Protein AF-A0A7C2R2G6-F1 (afdb_monomer_lite)

Secondary structure (DSSP, 8-state):
-HHHHHHHHHHHHHHHT-HHHHHHHHHHHHHHHHHHHHHHHHH-GGG-TT-HHHHHHHTTSSS-SHHHHHHHHHHHHHHHHHHHHHHHHHHHHHHHHHTTTTTHHHHSSS-HHHHHHHHHHHHHHHHHH-

pLDDT: mean 81.27, std 10.86, range [53.97, 91.94]

Sequence (130 aa):
MTGLIMAVWAESLKTVRAKIFWISIGMFVFIAVMLGVLVIVAAHPEIFNKDSLLSAKASIFGSNDWAGFFRVLIQTVAMLGLFGFGFVASWVFGREYADRTAKDLLALPVARLTVVVAKLMIVLLWCVLL

Radius of gyration: 20.63 Å; chains: 1; bounding box: 49×26×55 Å

Structure (mmCIF, N/CA/C/O backbone):
data_AF-A0A7C2R2G6-F1
#
_entry.id   AF-A0A7C2R2G6-F1
#
loop_
_atom_site.group_PDB
_atom_site.id
_atom_site.type_symbol
_atom_site.label_atom_id
_atom_site.label_alt_id
_atom_site.label_comp_id
_atom_site.label_asym_id
_atom_site.label_entity_id
_atom_site.label_seq_id
_atom_site.pdbx_PDB_ins_code
_atom_site.Cartn_x
_atom_site.Cartn_y
_atom_site.Cartn_z
_atom_site.occupancy
_atom_site.B_iso_or_equiv
_atom_site.auth_seq_id
_atom_site.auth_comp_id
_atom_site.auth_asym_id
_atom_site.auth_atom_id
_atom_site.pdbx_PDB_model_num
ATOM 1 N N . MET A 1 1 ? -20.202 -12.348 13.136 1.00 57.81 1 MET A N 1
ATOM 2 C CA . MET A 1 1 ? -19.631 -12.067 11.796 1.00 57.81 1 MET A CA 1
ATOM 3 C C . MET A 1 1 ? -19.824 -10.613 11.349 1.00 57.81 1 MET A C 1
ATOM 5 O O . MET A 1 1 ? -18.950 -10.093 10.671 1.00 57.81 1 MET A O 1
ATOM 9 N N . THR A 1 2 ? -20.872 -9.911 11.792 1.00 72.94 2 THR A N 1
ATOM 10 C CA . THR A 1 2 ? -21.100 -8.477 11.508 1.00 72.94 2 THR A CA 1
ATOM 11 C C . THR A 1 2 ? -19.995 -7.545 12.027 1.00 72.94 2 THR A C 1
ATOM 13 O O . THR A 1 2 ? -19.576 -6.649 11.305 1.00 72.94 2 THR A O 1
ATOM 16 N N . GLY A 1 3 ? -19.453 -7.782 13.228 1.00 78.12 3 GLY A N 1
ATOM 17 C CA . GLY A 1 3 ? -18.421 -6.910 13.817 1.00 78.12 3 GLY A CA 1
ATOM 18 C C . GLY A 1 3 ? -17.103 -6.830 13.029 1.00 78.12 3 GLY A C 1
ATOM 19 O O . GLY A 1 3 ? -16.502 -5.763 12.964 1.00 78.12 3 GLY A O 1
ATOM 20 N N . LEU A 1 4 ? -16.676 -7.924 12.383 1.00 79.31 4 LEU A N 1
ATOM 21 C CA . LEU A 1 4 ? -15.457 -7.942 11.561 1.00 79.31 4 LEU A CA 1
ATOM 22 C C . LEU A 1 4 ? -15.648 -7.150 10.265 1.00 79.31 4 LEU A C 1
ATOM 24 O O . LEU A 1 4 ? -14.796 -6.343 9.916 1.00 79.31 4 LEU A O 1
ATOM 28 N N . ILE A 1 5 ? -16.787 -7.330 9.594 1.00 82.25 5 ILE A N 1
ATOM 29 C CA . ILE A 1 5 ? -17.118 -6.597 8.365 1.00 82.25 5 ILE A CA 1
ATOM 30 C C . ILE A 1 5 ? -17.181 -5.092 8.642 1.00 82.25 5 ILE A C 1
ATOM 32 O O . ILE A 1 5 ? -16.606 -4.312 7.891 1.00 82.25 5 ILE A O 1
ATOM 36 N N . MET A 1 6 ? -17.809 -4.686 9.751 1.00 82.56 6 MET A N 1
ATOM 37 C CA . MET A 1 6 ? -17.885 -3.273 10.137 1.00 82.56 6 MET A CA 1
ATOM 38 C C . MET A 1 6 ? -16.508 -2.689 10.474 1.00 82.56 6 MET A C 1
ATOM 40 O O . MET A 1 6 ? -16.206 -1.570 10.067 1.00 82.56 6 MET A O 1
ATOM 44 N N . ALA A 1 7 ? -15.657 -3.450 11.172 1.00 83.19 7 ALA A N 1
ATOM 45 C CA . ALA A 1 7 ? -14.295 -3.025 11.487 1.00 83.19 7 ALA A CA 1
ATOM 46 C C . ALA A 1 7 ? -13.440 -2.863 10.220 1.00 83.19 7 ALA A C 1
ATOM 48 O O . ALA A 1 7 ? -12.770 -1.845 10.064 1.00 83.19 7 ALA A O 1
ATOM 49 N N . VAL A 1 8 ? -13.506 -3.824 9.292 1.00 84.75 8 VAL A N 1
ATOM 50 C CA . VAL A 1 8 ? -12.807 -3.744 8.001 1.00 84.75 8 VAL A CA 1
ATOM 51 C C . VAL A 1 8 ? -13.320 -2.563 7.192 1.00 84.75 8 VAL A C 1
ATOM 53 O O . VAL A 1 8 ? -12.521 -1.765 6.727 1.00 84.75 8 VAL A O 1
ATOM 56 N N . TRP A 1 9 ? -14.637 -2.396 7.079 1.00 86.25 9 TRP A N 1
ATOM 57 C CA . TRP A 1 9 ? -15.230 -1.289 6.334 1.00 86.25 9 TRP A CA 1
ATOM 58 C C . TRP A 1 9 ? -14.781 0.077 6.862 1.00 86.25 9 TRP A C 1
ATOM 60 O O . TRP A 1 9 ? -14.344 0.933 6.091 1.00 86.25 9 TRP A O 1
ATOM 70 N N . ALA A 1 10 ? -14.844 0.272 8.183 1.00 85.06 10 ALA A N 1
ATOM 71 C CA . ALA A 1 10 ? -14.430 1.516 8.819 1.00 85.06 10 ALA A CA 1
ATOM 72 C C . ALA A 1 10 ? -12.942 1.806 8.585 1.00 85.06 10 ALA A C 1
ATOM 74 O O . ALA A 1 10 ? -12.579 2.918 8.197 1.00 85.06 10 ALA A O 1
ATOM 75 N N . GLU A 1 11 ? -12.080 0.809 8.779 1.00 85.38 11 GLU A N 1
ATOM 76 C CA . GLU A 1 11 ? -10.640 0.957 8.577 1.00 85.38 11 GLU A CA 1
ATOM 77 C C . GLU A 1 11 ? -10.282 1.143 7.086 1.00 85.38 11 GLU A C 1
ATOM 79 O O . GLU A 1 11 ? -9.431 1.970 6.759 1.00 85.38 11 GLU A O 1
ATOM 84 N N . SER A 1 12 ? -10.978 0.486 6.152 1.00 84.44 12 SER A N 1
ATOM 85 C CA . SER A 1 12 ? -10.796 0.695 4.709 1.00 84.44 12 SER A CA 1
ATOM 86 C C . SER A 1 12 ? -11.140 2.129 4.304 1.00 84.44 12 SER A C 1
ATOM 88 O O . SER A 1 12 ? -10.369 2.771 3.591 1.00 84.44 12 SER A O 1
ATOM 90 N N . LEU A 1 13 ? -12.251 2.679 4.806 1.00 86.19 13 LEU A N 1
ATOM 91 C CA . LEU A 1 13 ? -12.641 4.065 4.527 1.00 86.19 13 LEU A CA 1
ATOM 92 C C . LEU A 1 13 ? -11.650 5.087 5.098 1.00 86.19 13 LEU A C 1
ATOM 94 O O . LEU A 1 13 ? -11.441 6.142 4.491 1.00 86.19 13 LEU A O 1
ATOM 98 N N . LYS A 1 14 ? -11.050 4.800 6.262 1.00 84.38 14 LYS A N 1
ATOM 99 C CA . LYS A 1 14 ? -9.986 5.634 6.844 1.00 84.38 14 LYS A CA 1
ATOM 100 C C . LYS A 1 14 ? -8.742 5.626 5.960 1.00 84.38 14 LYS A C 1
ATOM 102 O O . LYS A 1 14 ? -8.164 6.686 5.725 1.00 84.38 14 LYS A O 1
ATOM 107 N N . THR A 1 15 ? -8.351 4.454 5.465 1.00 85.06 15 THR A N 1
ATOM 108 C CA . THR A 1 15 ? -7.164 4.282 4.621 1.00 85.06 15 THR A CA 1
ATOM 109 C C . THR A 1 15 ? -7.329 4.965 3.268 1.00 85.06 15 THR A C 1
ATOM 111 O O . THR A 1 15 ? -6.492 5.784 2.903 1.00 85.06 15 THR A O 1
ATOM 114 N N . VAL A 1 16 ? -8.445 4.739 2.569 1.00 84.81 16 VAL A N 1
ATOM 115 C CA . VAL A 1 16 ? -8.702 5.329 1.240 1.00 84.81 16 VAL A CA 1
ATOM 116 C C . VAL A 1 16 ? -8.810 6.858 1.297 1.00 84.81 16 VAL A C 1
ATOM 118 O O . VAL A 1 16 ? -8.433 7.545 0.350 1.00 84.81 16 VAL A O 1
ATOM 121 N N . ARG A 1 17 ? -9.284 7.428 2.412 1.00 88.00 17 ARG A N 1
ATOM 122 C CA . ARG A 1 17 ? -9.316 8.891 2.602 1.00 88.00 17 ARG A CA 1
ATOM 123 C C . ARG A 1 17 ? -8.003 9.483 3.117 1.00 88.00 17 ARG A C 1
ATOM 125 O O . ARG A 1 17 ? -7.876 10.706 3.172 1.00 88.00 17 ARG A O 1
ATOM 132 N N . ALA A 1 18 ? -7.024 8.669 3.503 1.00 87.38 18 ALA A N 1
ATOM 133 C CA . ALA A 1 18 ? -5.750 9.172 3.996 1.00 87.38 18 ALA A CA 1
ATOM 134 C C . ALA A 1 18 ? -4.875 9.675 2.838 1.00 87.38 18 ALA A C 1
ATOM 136 O O . ALA A 1 18 ? -4.632 8.963 1.868 1.00 87.38 18 ALA A O 1
ATOM 137 N N . LYS A 1 19 ? -4.313 10.884 2.972 1.00 87.12 19 LYS A N 1
ATOM 138 C CA . LYS A 1 19 ? -3.378 11.442 1.976 1.00 87.12 19 LYS A CA 1
ATOM 139 C C . LYS A 1 19 ? -2.158 10.543 1.755 1.00 87.12 19 LYS A C 1
ATOM 141 O O . LYS A 1 19 ? -1.700 10.409 0.630 1.00 87.12 19 LYS A O 1
ATOM 146 N N . ILE A 1 20 ? -1.666 9.896 2.813 1.00 87.25 20 ILE A N 1
ATOM 147 C CA . ILE A 1 20 ? -0.493 9.009 2.752 1.00 87.25 20 ILE A CA 1
ATOM 148 C C . ILE A 1 20 ? -0.737 7.781 1.867 1.00 87.25 20 ILE A C 1
ATOM 150 O O . ILE A 1 20 ? 0.187 7.360 1.178 1.00 87.25 20 ILE A O 1
ATOM 154 N N . PHE A 1 21 ? -1.973 7.271 1.799 1.00 87.25 21 PHE A N 1
ATOM 155 C CA . PHE A 1 21 ? -2.340 6.209 0.858 1.00 87.25 21 PHE A CA 1
ATOM 156 C C . PHE A 1 21 ? -2.098 6.643 -0.589 1.00 87.25 21 PHE A C 1
ATOM 158 O O . PHE A 1 21 ? -1.315 6.022 -1.306 1.00 87.25 21 PHE A O 1
ATOM 165 N N . TRP A 1 22 ? -2.655 7.788 -0.978 1.00 88.94 22 TRP A N 1
ATOM 166 C CA . TRP A 1 22 ? -2.484 8.337 -2.323 1.00 88.94 22 TRP A CA 1
ATOM 167 C C . TRP A 1 22 ? -1.047 8.754 -2.638 1.00 88.94 22 TRP A C 1
ATOM 169 O O . TRP A 1 22 ? -0.588 8.538 -3.755 1.00 88.94 22 TRP A O 1
ATOM 179 N N . ILE A 1 23 ? -0.315 9.298 -1.661 1.00 90.62 23 ILE A N 1
ATOM 180 C CA . ILE A 1 23 ? 1.106 9.638 -1.827 1.00 90.62 23 ILE A CA 1
ATOM 181 C C . ILE A 1 23 ? 1.932 8.373 -2.090 1.00 90.62 23 ILE A C 1
ATOM 183 O O . ILE A 1 23 ? 2.776 8.389 -2.982 1.00 90.62 23 ILE A O 1
ATOM 187 N N . SER A 1 24 ? 1.675 7.276 -1.365 1.00 89.75 24 SER A N 1
ATOM 188 C CA . SER A 1 24 ? 2.392 6.012 -1.578 1.00 89.75 24 SER A CA 1
ATOM 189 C 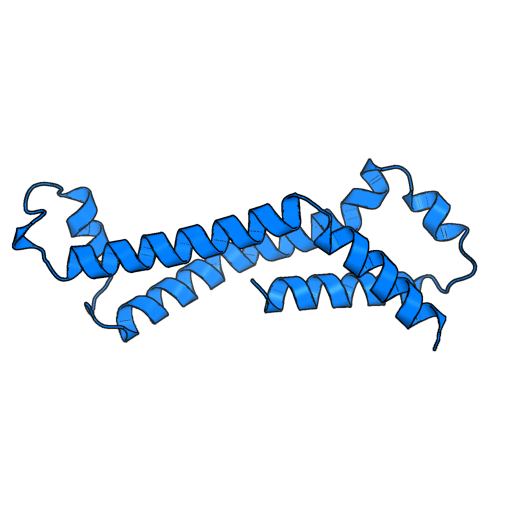C . SER A 1 24 ? 2.159 5.452 -2.984 1.00 89.75 24 SER A C 1
ATOM 191 O O . SER A 1 24 ? 3.121 5.150 -3.681 1.00 89.75 24 SER A O 1
ATOM 193 N N . ILE A 1 25 ? 0.908 5.428 -3.455 1.00 89.69 25 ILE A N 1
ATOM 194 C CA . ILE A 1 25 ? 0.582 4.992 -4.820 1.00 89.69 25 ILE A CA 1
ATOM 195 C C . ILE A 1 25 ? 1.257 5.907 -5.846 1.00 89.69 25 ILE A C 1
ATOM 197 O O . ILE A 1 25 ? 1.904 5.428 -6.773 1.00 89.69 25 ILE A O 1
ATOM 201 N N . GLY A 1 26 ? 1.159 7.227 -5.658 1.00 91.50 26 GLY A N 1
ATOM 202 C CA . GLY A 1 26 ? 1.789 8.203 -6.545 1.00 91.50 26 GLY A CA 1
ATOM 203 C C . GLY A 1 26 ? 3.307 8.024 -6.637 1.00 91.50 26 GLY A C 1
ATOM 204 O O . GLY A 1 26 ? 3.862 8.098 -7.730 1.00 91.50 26 GLY A O 1
ATOM 205 N N . MET A 1 27 ? 3.971 7.724 -5.518 1.00 90.88 27 MET A N 1
ATOM 206 C CA . MET A 1 27 ? 5.407 7.443 -5.478 1.00 90.88 27 MET A CA 1
ATOM 207 C C . MET A 1 27 ? 5.770 6.197 -6.297 1.00 90.88 27 MET A C 1
ATOM 209 O O . MET A 1 27 ? 6.687 6.260 -7.112 1.00 90.88 27 MET A O 1
ATOM 213 N N . PHE A 1 28 ? 5.053 5.082 -6.125 1.00 89.25 28 PHE A N 1
ATOM 214 C CA . PHE A 1 28 ? 5.327 3.846 -6.872 1.00 89.25 28 PHE A CA 1
ATOM 215 C C . PHE A 1 28 ? 5.044 4.002 -8.373 1.00 89.25 28 PHE A C 1
ATOM 217 O O . PHE A 1 28 ? 5.858 3.583 -9.198 1.00 89.25 28 PHE A O 1
ATOM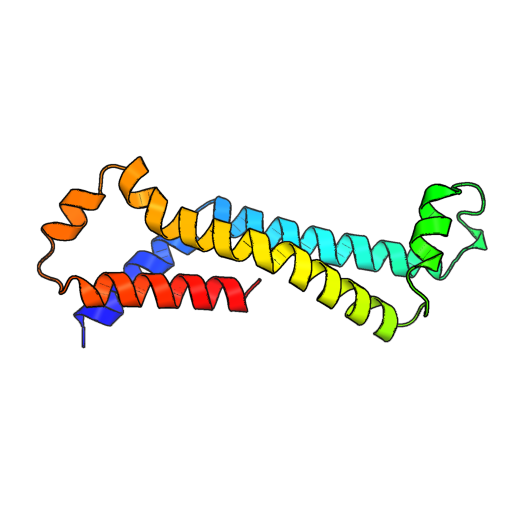 224 N N . VAL A 1 29 ? 3.955 4.686 -8.739 1.00 91.94 29 VAL A N 1
ATOM 225 C CA . VAL A 1 29 ? 3.648 5.020 -10.140 1.00 91.94 29 VAL A CA 1
ATOM 226 C C . VAL A 1 29 ? 4.747 5.895 -10.743 1.00 91.94 29 VAL A C 1
ATOM 228 O O . VAL A 1 29 ? 5.220 5.611 -11.842 1.00 91.94 29 VAL A O 1
ATOM 231 N N . PHE A 1 30 ? 5.200 6.924 -10.023 1.00 91.56 30 PHE A N 1
ATOM 232 C CA . PHE A 1 30 ? 6.282 7.795 -10.483 1.00 91.56 30 PHE A CA 1
ATOM 233 C C . PHE A 1 30 ? 7.573 7.012 -10.751 1.00 91.56 30 PHE A C 1
ATOM 235 O O . PHE A 1 30 ? 8.216 7.221 -11.778 1.00 91.56 30 PHE A O 1
ATOM 242 N N . ILE A 1 31 ? 7.926 6.071 -9.875 1.00 88.25 31 ILE A N 1
ATOM 243 C CA . ILE A 1 31 ? 9.112 5.221 -10.038 1.00 88.25 31 ILE A CA 1
ATOM 244 C C . ILE A 1 31 ? 8.982 4.321 -11.268 1.00 88.25 31 ILE A C 1
ATOM 246 O O . ILE A 1 31 ? 9.919 4.246 -12.063 1.00 88.25 31 ILE A O 1
ATOM 250 N N . ALA A 1 32 ? 7.828 3.679 -11.463 1.00 88.62 32 ALA A N 1
ATOM 251 C CA . ALA A 1 32 ? 7.585 2.838 -12.633 1.00 88.62 32 ALA A CA 1
ATOM 252 C C . ALA A 1 32 ? 7.686 3.637 -13.944 1.00 88.62 32 ALA A C 1
ATOM 254 O O . ALA A 1 32 ? 8.346 3.198 -14.886 1.00 88.62 32 ALA A O 1
ATOM 255 N N . VAL A 1 33 ? 7.100 4.840 -13.984 1.00 89.69 33 VAL A N 1
ATOM 256 C CA . VAL A 1 33 ? 7.187 5.746 -15.139 1.00 89.69 33 VAL A CA 1
ATOM 257 C C . VAL A 1 33 ? 8.630 6.189 -15.379 1.00 89.69 33 VAL A C 1
ATOM 259 O O . VAL A 1 33 ? 9.107 6.121 -16.509 1.00 89.69 33 VAL A O 1
ATOM 262 N N . MET A 1 34 ? 9.354 6.592 -14.332 1.00 85.56 34 MET A N 1
ATOM 263 C CA . MET A 1 34 ? 10.746 7.034 -14.445 1.00 85.56 34 MET A CA 1
ATOM 264 C C . MET A 1 34 ? 11.661 5.914 -14.964 1.00 85.56 34 MET A C 1
ATOM 266 O O . MET A 1 34 ? 12.501 6.162 -15.830 1.00 85.56 34 MET A O 1
ATOM 270 N N . LEU A 1 35 ? 11.483 4.678 -14.486 1.00 84.56 35 LEU A N 1
ATOM 271 C CA . LEU A 1 35 ? 12.203 3.510 -15.002 1.00 84.56 35 LEU A CA 1
ATOM 272 C C . LEU A 1 35 ? 11.848 3.221 -16.466 1.00 84.56 35 LEU A C 1
ATOM 274 O O . LEU A 1 35 ? 12.738 2.904 -17.251 1.00 84.56 35 LEU A O 1
ATOM 278 N N . GLY A 1 36 ? 10.579 3.376 -16.851 1.00 83.06 36 GLY A N 1
ATOM 279 C CA . GLY A 1 36 ? 10.143 3.212 -18.239 1.00 83.06 36 GLY A CA 1
ATOM 280 C C . GLY A 1 36 ? 10.805 4.227 -19.171 1.00 83.06 36 GLY A C 1
ATOM 281 O O . GLY A 1 36 ? 11.323 3.860 -20.223 1.00 83.06 36 GLY A O 1
ATOM 282 N N . VAL A 1 37 ? 10.878 5.493 -18.746 1.00 82.06 37 VAL A N 1
ATOM 283 C CA . VAL A 1 37 ? 11.593 6.548 -19.480 1.00 82.06 37 VAL A CA 1
ATOM 284 C C . VAL A 1 37 ? 13.083 6.222 -19.603 1.00 82.06 37 VAL A C 1
ATOM 286 O O . VAL A 1 37 ? 13.639 6.374 -20.687 1.00 82.06 37 VAL A O 1
ATOM 289 N N . LEU A 1 38 ? 13.732 5.726 -18.543 1.00 78.12 38 LEU A N 1
ATOM 290 C CA . LEU A 1 38 ? 15.147 5.333 -18.595 1.00 78.12 38 LEU A CA 1
ATOM 291 C C . LEU A 1 38 ? 15.418 4.210 -19.605 1.00 78.12 38 LEU A C 1
ATOM 293 O O . LEU A 1 38 ? 16.436 4.265 -20.288 1.00 78.12 38 LEU A O 1
ATOM 297 N N . VAL A 1 39 ? 14.513 3.237 -19.741 1.00 77.94 39 VAL A N 1
ATOM 298 C CA . VAL A 1 39 ? 14.633 2.174 -20.755 1.00 77.94 39 VAL A CA 1
ATOM 299 C C . VAL A 1 39 ? 14.464 2.737 -22.171 1.00 77.94 39 VAL A C 1
ATOM 301 O O . VAL A 1 39 ? 15.232 2.400 -23.062 1.00 77.94 39 VAL A O 1
ATOM 304 N N . ILE A 1 40 ? 13.527 3.662 -22.394 1.00 76.75 40 ILE A N 1
ATOM 305 C CA . ILE A 1 40 ? 13.366 4.314 -23.710 1.00 76.75 40 ILE A CA 1
ATOM 306 C C . ILE A 1 40 ? 14.607 5.141 -24.075 1.00 76.75 40 ILE A C 1
ATOM 308 O O . ILE A 1 40 ? 15.059 5.131 -25.217 1.00 76.75 40 ILE A O 1
ATOM 312 N N . VAL A 1 41 ? 15.186 5.840 -23.100 1.00 74.94 41 VAL A N 1
ATOM 313 C CA . VAL A 1 41 ? 16.426 6.606 -23.282 1.00 74.94 41 VAL A CA 1
ATOM 314 C C . VAL A 1 41 ? 17.611 5.681 -23.576 1.00 74.94 41 VAL A C 1
ATOM 316 O O . VAL A 1 41 ? 18.410 5.979 -24.460 1.00 74.94 41 VAL A O 1
ATOM 319 N N . ALA A 1 42 ? 17.701 4.540 -22.887 1.00 70.25 42 ALA A N 1
ATOM 320 C CA . ALA A 1 42 ? 18.708 3.513 -23.146 1.00 70.25 42 ALA A CA 1
ATOM 321 C C . ALA A 1 42 ? 18.595 2.915 -24.564 1.00 70.25 42 ALA A C 1
ATOM 323 O O . ALA A 1 42 ? 19.614 2.562 -25.157 1.00 70.25 42 ALA A O 1
ATOM 324 N N . ALA A 1 43 ? 17.384 2.872 -25.131 1.00 68.81 43 ALA A N 1
ATOM 325 C CA . ALA A 1 43 ? 17.116 2.393 -26.487 1.00 68.81 43 ALA A CA 1
ATOM 326 C C . ALA A 1 43 ? 17.633 3.300 -27.601 1.00 68.81 43 ALA A C 1
ATOM 328 O O . ALA A 1 43 ? 17.927 2.825 -28.698 1.00 68.81 43 ALA A O 1
ATOM 329 N N . HIS A 1 44 ? 17.740 4.600 -27.329 1.00 68.94 44 HIS A N 1
ATOM 330 C CA . HIS A 1 44 ? 18.115 5.610 -28.313 1.00 68.94 44 HIS A CA 1
ATOM 331 C C . HIS A 1 44 ? 19.354 6.396 -27.853 1.00 68.94 44 HIS A C 1
ATOM 333 O O . HIS A 1 44 ? 19.267 7.600 -27.586 1.00 68.94 44 HIS A O 1
ATOM 339 N N . PRO A 1 45 ? 20.534 5.746 -27.787 1.00 64.38 45 PRO A N 1
ATOM 340 C CA . PRO A 1 45 ? 21.766 6.381 -27.315 1.00 64.38 45 PRO A CA 1
ATOM 341 C C . PRO A 1 45 ? 22.230 7.546 -28.206 1.00 64.38 45 PRO A C 1
ATOM 343 O O . PRO A 1 45 ? 22.940 8.434 -27.736 1.00 64.38 45 PRO A O 1
ATOM 346 N N . GLU A 1 46 ? 21.789 7.601 -29.469 1.00 62.44 46 GLU A N 1
ATOM 347 C CA . GLU A 1 46 ? 22.133 8.665 -30.423 1.00 62.44 46 GLU A CA 1
ATOM 348 C C . GLU A 1 46 ? 21.632 10.059 -30.000 1.00 62.44 46 GLU A C 1
ATOM 350 O O . GLU A 1 46 ? 22.260 11.062 -30.337 1.00 62.44 46 GLU A O 1
ATOM 355 N N . ILE A 1 47 ? 20.550 10.134 -29.215 1.00 60.62 47 ILE A N 1
ATOM 356 C CA . ILE A 1 47 ? 19.921 11.396 -28.782 1.00 60.62 47 ILE A CA 1
ATOM 357 C C . ILE A 1 47 ? 20.618 11.981 -27.533 1.00 60.62 47 ILE A C 1
ATOM 359 O O . ILE A 1 47 ? 20.602 13.192 -27.324 1.00 60.62 47 ILE A O 1
ATOM 363 N N . PHE A 1 48 ? 21.280 11.148 -26.718 1.00 58.41 48 PHE A N 1
ATOM 364 C CA . PHE A 1 48 ? 21.763 11.503 -25.368 1.00 58.41 48 PHE A CA 1
ATOM 365 C C . PHE A 1 48 ? 23.291 11.430 -25.200 1.00 58.41 48 PHE A C 1
ATOM 367 O O . PHE A 1 48 ? 23.803 11.317 -24.084 1.00 58.41 48 PHE A O 1
ATOM 374 N N . ASN A 1 49 ? 24.033 11.535 -26.304 1.00 54.38 49 ASN A N 1
ATOM 375 C CA . ASN A 1 49 ? 25.470 11.247 -26.431 1.00 54.38 49 ASN A CA 1
ATOM 376 C C . ASN A 1 49 ? 26.454 12.158 -25.643 1.00 54.38 49 ASN A C 1
ATOM 378 O O . ASN A 1 49 ? 27.633 12.235 -25.988 1.00 54.38 49 ASN A O 1
ATOM 382 N N . LYS A 1 50 ? 26.017 12.862 -24.588 1.00 55.03 50 LYS A N 1
ATOM 383 C CA . LYS A 1 50 ? 26.896 13.674 -23.718 1.00 55.03 50 LYS A CA 1
ATOM 384 C C . LYS A 1 50 ? 26.634 13.566 -22.211 1.00 55.03 50 LYS A C 1
ATOM 386 O O . LYS A 1 50 ? 27.515 13.945 -21.441 1.00 55.03 50 LYS A O 1
ATOM 391 N N . ASP A 1 51 ? 25.527 12.971 -21.767 1.00 57.50 51 ASP A N 1
ATOM 392 C CA . ASP A 1 51 ? 25.255 12.816 -20.333 1.00 57.50 51 ASP A CA 1
ATOM 393 C C . ASP A 1 51 ? 25.771 11.461 -19.828 1.00 57.50 51 ASP A C 1
ATOM 395 O O . ASP A 1 51 ? 25.066 10.448 -19.771 1.00 57.50 51 ASP A O 1
ATOM 399 N N . SER A 1 52 ? 27.052 11.459 -19.451 1.00 57.16 52 SER A N 1
ATOM 400 C CA . SER A 1 52 ? 27.788 10.318 -18.879 1.00 57.16 52 SER A CA 1
ATOM 401 C C . SER A 1 52 ? 27.040 9.630 -17.723 1.00 57.16 52 SER A C 1
ATOM 403 O O . SER A 1 52 ? 27.086 8.412 -17.585 1.00 57.16 52 SER A O 1
ATOM 405 N N . LEU A 1 53 ? 26.264 10.377 -16.926 1.00 62.19 53 LEU A N 1
ATOM 406 C CA . LEU A 1 53 ? 25.538 9.816 -15.782 1.00 62.19 53 LEU A CA 1
ATOM 407 C C . LEU A 1 53 ? 24.275 9.031 -16.176 1.00 62.19 53 LEU A C 1
ATOM 409 O O . LEU A 1 53 ? 23.911 8.064 -15.505 1.00 62.19 53 LEU A O 1
ATOM 413 N N . LEU A 1 54 ? 23.584 9.458 -17.237 1.00 59.06 54 LEU A N 1
ATOM 414 C CA . LEU A 1 54 ? 22.316 8.866 -17.670 1.00 59.06 54 LEU A CA 1
ATOM 415 C C . LEU A 1 54 ? 22.569 7.579 -18.467 1.00 59.06 54 LEU A C 1
ATOM 417 O O . LEU A 1 54 ? 21.941 6.553 -18.214 1.00 59.06 54 LEU A O 1
ATOM 421 N N . SER A 1 55 ? 23.569 7.615 -19.350 1.00 53.97 55 SER A N 1
ATOM 422 C CA . SER A 1 55 ? 24.057 6.454 -20.104 1.00 53.97 55 SER A CA 1
ATOM 423 C C . SER A 1 55 ? 24.742 5.406 -19.210 1.00 53.97 55 SER A C 1
ATOM 425 O O . SER A 1 55 ? 24.549 4.208 -19.412 1.00 53.97 55 SER A O 1
ATOM 427 N N . ALA A 1 56 ? 25.458 5.820 -18.157 1.00 59.78 56 ALA A N 1
ATOM 428 C CA . ALA A 1 56 ? 26.016 4.892 -17.167 1.00 59.78 56 ALA A CA 1
ATOM 429 C C . ALA A 1 56 ? 24.944 4.196 -16.312 1.00 59.78 56 ALA A C 1
ATOM 431 O O . ALA A 1 56 ? 25.150 3.073 -15.862 1.00 59.78 56 ALA A O 1
ATOM 432 N N . LYS A 1 57 ? 23.786 4.831 -16.083 1.00 56.62 57 LYS A N 1
ATOM 433 C CA . LYS A 1 57 ? 22.638 4.149 -15.468 1.00 56.62 57 LYS A CA 1
ATOM 434 C C . LYS A 1 57 ? 21.920 3.246 -16.466 1.00 56.62 57 LYS A C 1
ATOM 436 O O . LYS A 1 57 ? 21.480 2.174 -16.067 1.00 56.62 57 LYS A O 1
ATOM 441 N N . ALA A 1 58 ? 21.857 3.637 -17.739 1.00 58.44 58 ALA A N 1
ATOM 442 C CA . ALA A 1 58 ? 21.307 2.828 -18.825 1.00 58.44 58 ALA A CA 1
ATOM 443 C C . ALA A 1 58 ? 22.061 1.496 -19.019 1.00 58.44 58 ALA A C 1
ATOM 445 O O . ALA A 1 58 ? 21.429 0.472 -19.249 1.00 58.44 58 ALA A O 1
ATOM 446 N N . SER A 1 59 ? 23.386 1.462 -18.841 1.00 57.00 59 SER A N 1
ATOM 447 C CA . SER A 1 59 ? 24.174 0.222 -18.975 1.00 57.00 59 SER A CA 1
ATOM 448 C C . SER A 1 59 ? 23.932 -0.812 -17.863 1.00 57.00 59 SER A C 1
ATOM 450 O O . SER A 1 59 ? 24.247 -1.987 -18.046 1.00 57.00 59 SER A O 1
ATOM 452 N N . ILE A 1 60 ? 23.329 -0.414 -16.733 1.00 60.25 60 ILE A N 1
ATOM 453 C CA . ILE A 1 60 ? 22.870 -1.339 -15.679 1.00 60.25 60 ILE A CA 1
ATOM 454 C C . ILE A 1 60 ? 21.666 -2.162 -16.174 1.00 60.25 60 ILE A C 1
ATOM 456 O O . ILE A 1 60 ? 21.466 -3.304 -15.751 1.00 60.25 60 ILE A O 1
ATOM 460 N N . PHE A 1 61 ? 20.884 -1.620 -17.112 1.00 61.94 61 PHE A N 1
ATOM 461 C CA . PHE A 1 61 ? 19.802 -2.327 -17.788 1.00 61.94 61 PHE A CA 1
ATOM 462 C C . PHE A 1 61 ? 20.418 -3.219 -18.876 1.00 61.94 61 PHE A C 1
ATOM 464 O O . PHE A 1 61 ? 20.356 -2.916 -20.060 1.00 61.94 61 PHE A O 1
ATOM 471 N N . GLY A 1 62 ? 21.059 -4.323 -18.474 1.00 55.59 62 GLY A N 1
ATOM 472 C CA . GLY A 1 62 ? 21.832 -5.216 -19.358 1.00 55.59 62 GLY A CA 1
ATOM 473 C C . GLY A 1 62 ? 21.081 -5.811 -20.565 1.00 55.59 62 GLY A C 1
ATOM 474 O O . GLY A 1 62 ? 21.699 -6.469 -21.395 1.00 55.59 62 GLY A O 1
ATOM 475 N N . SER A 1 63 ? 19.772 -5.574 -20.679 1.00 59.50 63 SER A N 1
ATOM 476 C CA . SER A 1 63 ? 18.974 -5.773 -21.890 1.00 59.50 63 SER A CA 1
ATOM 477 C C . SER A 1 63 ? 18.004 -4.604 -22.043 1.00 59.50 63 SER A C 1
ATOM 479 O O . SER A 1 63 ? 17.208 -4.346 -21.135 1.00 59.50 63 SER A O 1
ATOM 481 N N . ASN A 1 64 ? 18.005 -3.955 -23.201 1.00 64.62 64 ASN A N 1
ATOM 482 C CA . ASN A 1 64 ? 17.104 -2.851 -23.521 1.00 64.62 64 ASN A CA 1
ATOM 483 C C . ASN A 1 64 ? 15.690 -3.320 -23.949 1.00 64.62 64 ASN A C 1
ATOM 485 O O . ASN A 1 64 ? 15.032 -2.727 -24.798 1.00 64.62 64 ASN A O 1
ATOM 489 N N . ASP A 1 65 ? 15.227 -4.414 -23.350 1.00 75.38 65 ASP A N 1
ATOM 490 C CA . ASP A 1 65 ? 13.956 -5.066 -23.648 1.00 75.38 65 ASP A CA 1
ATOM 491 C C . ASP A 1 65 ? 12.989 -4.942 -22.466 1.00 75.38 65 ASP A C 1
ATOM 493 O O . ASP A 1 65 ? 13.382 -4.686 -21.323 1.00 75.38 65 ASP A O 1
ATOM 497 N N . TRP A 1 66 ? 11.712 -5.239 -22.715 1.00 79.12 66 TRP A N 1
ATOM 498 C CA . TRP A 1 66 ? 10.668 -5.339 -21.687 1.00 79.12 66 TRP A CA 1
ATOM 499 C C . TRP A 1 66 ? 11.067 -6.238 -20.506 1.00 79.12 66 TRP A C 1
ATOM 501 O O . TRP A 1 66 ? 10.718 -5.957 -19.360 1.00 79.12 66 TRP A O 1
ATOM 511 N N . ALA A 1 67 ? 11.852 -7.290 -20.756 1.00 82.56 67 ALA A N 1
ATOM 512 C CA . ALA A 1 67 ? 12.372 -8.165 -19.707 1.00 82.56 67 ALA A CA 1
ATOM 513 C C . ALA A 1 67 ? 13.348 -7.441 -18.757 1.00 82.56 67 ALA A C 1
ATOM 515 O O . ALA A 1 67 ? 13.297 -7.647 -17.542 1.00 82.56 67 ALA A O 1
ATOM 516 N N . GLY A 1 68 ? 14.201 -6.560 -19.290 1.00 79.62 68 GLY A N 1
ATOM 517 C CA . GLY A 1 68 ? 15.110 -5.728 -18.498 1.00 79.62 68 GLY A CA 1
ATOM 518 C C . GLY A 1 68 ? 14.353 -4.722 -17.634 1.00 79.62 68 GLY A C 1
ATOM 519 O O . GLY A 1 68 ? 14.662 -4.577 -16.449 1.00 79.62 68 GLY A O 1
ATOM 520 N N . PHE A 1 69 ? 13.302 -4.111 -18.192 1.00 82.50 69 PHE A N 1
ATOM 521 C CA . PHE A 1 69 ? 12.397 -3.231 -17.450 1.00 82.50 69 PHE A CA 1
ATOM 522 C C . PHE A 1 69 ? 11.776 -3.944 -16.241 1.00 82.50 69 PHE A C 1
ATOM 524 O O . PHE A 1 69 ? 11.931 -3.477 -15.113 1.00 82.50 69 PHE A O 1
ATOM 531 N N . PHE A 1 70 ? 11.133 -5.101 -16.445 1.00 86.75 70 PHE A N 1
ATOM 532 C CA . PHE A 1 70 ? 10.497 -5.834 -15.345 1.00 86.75 70 PHE A CA 1
ATOM 533 C C . PHE A 1 70 ? 11.499 -6.296 -14.287 1.00 86.75 70 PHE A C 1
ATOM 535 O O . PHE A 1 70 ? 11.192 -6.251 -13.098 1.00 86.75 70 PHE A O 1
ATOM 542 N N . ARG A 1 71 ? 12.715 -6.687 -14.686 1.00 86.12 71 ARG A N 1
ATOM 543 C CA . ARG A 1 71 ? 13.757 -7.105 -13.742 1.00 86.12 71 ARG A CA 1
ATOM 544 C C . ARG A 1 71 ? 14.153 -5.975 -12.791 1.00 86.12 71 ARG A C 1
ATOM 546 O O . ARG A 1 71 ? 14.197 -6.184 -11.579 1.00 86.12 71 ARG A O 1
ATOM 553 N N . VAL A 1 72 ? 14.408 -4.780 -13.326 1.00 84.19 72 VAL A N 1
ATOM 554 C CA . VAL A 1 72 ? 14.783 -3.615 -12.511 1.00 84.19 72 VAL A CA 1
ATOM 555 C C . VAL A 1 72 ? 13.590 -3.082 -11.720 1.00 84.19 72 VAL A C 1
ATOM 557 O O . VAL A 1 72 ? 13.755 -2.692 -10.563 1.00 84.19 72 VAL A O 1
ATOM 560 N N . LEU A 1 73 ? 12.384 -3.117 -12.293 1.00 87.62 73 LEU A N 1
ATOM 561 C CA . LEU A 1 73 ? 11.157 -2.745 -11.595 1.00 87.62 73 LEU A CA 1
ATOM 562 C C . LEU A 1 73 ? 10.938 -3.627 -10.360 1.00 87.62 73 LEU A C 1
ATOM 564 O O . LEU A 1 73 ? 10.810 -3.095 -9.262 1.00 87.62 73 LEU A O 1
ATOM 568 N N . ILE A 1 74 ? 10.984 -4.957 -10.508 1.00 89.50 74 ILE A N 1
ATOM 569 C CA . ILE A 1 74 ? 10.810 -5.904 -9.394 1.00 89.50 74 ILE A CA 1
ATOM 570 C C . ILE A 1 74 ? 11.881 -5.686 -8.323 1.00 89.50 74 ILE A C 1
ATOM 572 O O . ILE A 1 74 ? 11.563 -5.669 -7.138 1.00 89.50 74 ILE A O 1
ATOM 576 N N . GLN A 1 75 ? 13.141 -5.474 -8.712 1.00 89.44 75 GLN A N 1
ATOM 577 C CA . GLN A 1 75 ? 14.219 -5.217 -7.753 1.00 89.44 75 GLN A CA 1
ATOM 578 C C . GLN A 1 75 ? 14.006 -3.905 -6.984 1.00 89.44 75 GLN A C 1
ATOM 580 O O . GLN A 1 75 ? 14.207 -3.857 -5.770 1.00 89.44 75 GLN A O 1
ATOM 585 N N . THR A 1 76 ? 13.568 -2.852 -7.675 1.00 88.62 76 THR A N 1
ATOM 586 C CA . THR A 1 76 ? 13.307 -1.537 -7.074 1.00 88.62 76 THR A CA 1
ATOM 587 C C . THR A 1 76 ? 12.105 -1.600 -6.130 1.00 88.62 76 THR A C 1
ATOM 589 O O . THR A 1 76 ? 12.186 -1.107 -5.005 1.00 88.62 76 THR A O 1
ATOM 592 N N . VAL A 1 77 ? 11.024 -2.271 -6.542 1.00 90.00 77 VAL A N 1
ATOM 593 C CA . VAL A 1 77 ? 9.844 -2.529 -5.704 1.00 90.00 77 VAL A CA 1
ATOM 594 C C . VAL A 1 77 ? 10.203 -3.400 -4.505 1.00 90.00 77 VAL A C 1
ATOM 596 O O . VAL A 1 77 ? 9.762 -3.098 -3.406 1.00 90.00 77 VAL A O 1
ATOM 599 N N . ALA A 1 78 ? 11.052 -4.419 -4.649 1.00 90.12 78 ALA A N 1
ATOM 600 C CA . ALA A 1 78 ? 11.480 -5.245 -3.521 1.00 90.12 78 ALA A CA 1
ATOM 601 C C . ALA A 1 78 ? 12.293 -4.443 -2.489 1.00 90.12 78 ALA A C 1
ATOM 603 O O . ALA A 1 78 ? 12.053 -4.555 -1.285 1.00 90.12 78 ALA A O 1
ATOM 604 N N . MET A 1 79 ? 13.225 -3.600 -2.949 1.00 89.69 79 MET A N 1
ATOM 605 C CA . MET A 1 79 ? 14.024 -2.739 -2.069 1.00 89.69 79 MET A CA 1
ATOM 606 C C . MET A 1 79 ? 13.158 -1.707 -1.343 1.00 89.69 79 MET A C 1
ATOM 608 O O . MET A 1 79 ? 13.271 -1.551 -0.129 1.00 89.69 79 MET A O 1
ATOM 612 N N . LEU A 1 80 ? 12.280 -1.011 -2.069 1.00 88.62 80 LEU A N 1
ATOM 613 C CA . LEU A 1 80 ? 11.405 0.006 -1.487 1.00 88.62 80 LEU A CA 1
ATOM 614 C C . LEU A 1 80 ? 10.282 -0.595 -0.655 1.00 88.62 80 LEU A C 1
ATOM 616 O O . LEU A 1 80 ? 9.949 -0.037 0.381 1.00 88.62 80 LEU A O 1
ATOM 620 N N . GLY A 1 81 ? 9.729 -1.728 -1.073 1.00 86.38 81 GLY A N 1
ATOM 621 C CA . GLY A 1 81 ? 8.680 -2.455 -0.371 1.00 86.38 81 GLY A CA 1
ATOM 622 C C . GLY A 1 81 ? 9.131 -2.890 1.017 1.00 86.38 81 GLY A C 1
ATOM 623 O O . GLY A 1 81 ? 8.380 -2.727 1.972 1.00 86.38 81 GLY A O 1
ATOM 624 N N . LEU A 1 82 ? 10.388 -3.321 1.182 1.00 86.88 82 LEU A N 1
ATOM 625 C CA . LEU A 1 82 ? 10.911 -3.706 2.498 1.00 86.88 82 LEU A CA 1
ATOM 626 C C . LEU A 1 82 ? 10.784 -2.572 3.534 1.00 86.88 82 LEU A C 1
ATOM 628 O O . LEU A 1 82 ? 10.349 -2.804 4.662 1.00 86.88 82 LEU A O 1
ATOM 632 N N . PHE A 1 83 ? 11.109 -1.338 3.143 1.00 87.31 83 PHE A N 1
ATOM 633 C CA . PHE A 1 83 ? 10.981 -0.166 4.015 1.00 87.31 83 PHE A CA 1
ATOM 634 C C . PHE A 1 83 ? 9.555 0.402 4.027 1.00 87.31 83 PHE A C 1
ATOM 636 O O . PHE A 1 83 ? 9.020 0.751 5.081 1.00 87.31 83 PHE A O 1
ATOM 643 N N . GLY A 1 84 ? 8.924 0.473 2.857 1.00 86.81 84 GLY A N 1
ATOM 644 C CA . GLY A 1 84 ? 7.603 1.050 2.641 1.00 86.81 84 GLY A CA 1
ATOM 645 C C . GLY A 1 84 ? 6.507 0.279 3.364 1.00 86.81 84 GLY A C 1
ATOM 646 O O . GLY A 1 84 ? 5.661 0.892 4.007 1.00 86.81 84 GLY A O 1
ATOM 647 N N . PHE A 1 85 ? 6.550 -1.053 3.357 1.00 87.94 85 PHE A N 1
ATOM 648 C CA . PHE A 1 85 ? 5.562 -1.882 4.050 1.00 87.94 85 PHE A CA 1
ATOM 649 C C . PHE A 1 85 ? 5.672 -1.747 5.572 1.00 87.94 85 PHE A C 1
ATOM 651 O O . PHE A 1 85 ? 4.653 -1.657 6.257 1.00 87.94 85 PHE A O 1
ATOM 658 N N . GLY A 1 86 ? 6.894 -1.639 6.106 1.00 89.88 86 GLY A N 1
ATOM 659 C CA . GLY A 1 86 ? 7.113 -1.324 7.520 1.00 89.88 86 GLY A CA 1
ATOM 660 C C . GLY A 1 86 ? 6.559 0.053 7.895 1.00 89.88 86 GLY A C 1
ATOM 661 O O . GLY A 1 86 ? 5.895 0.203 8.922 1.00 89.88 86 GLY A O 1
ATOM 662 N N . PHE A 1 87 ? 6.760 1.047 7.027 1.00 90.38 87 PHE A N 1
ATOM 663 C CA . PHE A 1 87 ? 6.196 2.381 7.206 1.00 90.38 87 PHE A CA 1
ATOM 664 C C . PHE A 1 87 ? 4.662 2.378 7.162 1.00 90.38 87 PHE A C 1
ATOM 666 O O . PHE A 1 87 ? 4.031 2.969 8.035 1.00 90.38 87 PHE A O 1
ATOM 673 N N . VAL A 1 88 ? 4.049 1.671 6.206 1.00 89.88 88 VAL A N 1
ATOM 674 C CA . VAL A 1 88 ? 2.588 1.517 6.099 1.00 89.88 88 VAL A CA 1
ATOM 675 C C . VAL A 1 88 ? 2.016 0.864 7.356 1.00 89.88 88 VAL A C 1
ATOM 677 O O . VAL A 1 88 ? 1.061 1.385 7.934 1.00 89.88 88 VAL A O 1
ATOM 680 N N . ALA A 1 89 ? 2.623 -0.229 7.831 1.00 89.88 89 ALA A N 1
ATOM 681 C CA . ALA A 1 89 ? 2.203 -0.888 9.064 1.00 89.88 89 ALA A CA 1
ATOM 682 C C . ALA A 1 89 ? 2.300 0.066 10.266 1.00 89.88 89 ALA A C 1
ATOM 684 O O . ALA A 1 89 ? 1.326 0.246 11.000 1.00 89.88 89 ALA A O 1
ATOM 685 N N . SER A 1 90 ? 3.439 0.744 10.425 1.00 90.81 90 SER A N 1
ATOM 686 C CA . SER A 1 90 ? 3.639 1.739 11.483 1.00 90.81 90 SER A CA 1
ATOM 687 C C . SER A 1 90 ? 2.612 2.871 11.409 1.00 90.81 90 SER A C 1
ATOM 689 O O . SER A 1 90 ? 2.046 3.254 12.428 1.00 90.81 90 SER A O 1
ATOM 691 N N . TRP A 1 91 ? 2.285 3.358 10.211 1.00 90.81 91 TRP A N 1
ATOM 692 C CA . TRP A 1 91 ? 1.291 4.410 10.014 1.00 90.81 91 TRP A CA 1
ATOM 693 C C . TRP A 1 91 ? -0.129 3.967 10.404 1.00 90.81 91 TRP A C 1
ATOM 695 O O . TRP A 1 91 ? -0.820 4.676 11.139 1.00 90.81 91 TRP A O 1
ATOM 705 N N . VAL A 1 92 ? -0.567 2.781 9.961 1.00 89.25 92 VAL A N 1
ATOM 706 C CA . VAL A 1 92 ? -1.918 2.249 10.236 1.00 89.25 92 VAL A CA 1
ATOM 707 C C . VAL A 1 92 ? -2.158 2.035 11.736 1.00 89.25 92 VAL A C 1
ATOM 709 O O . VAL A 1 92 ? -3.256 2.297 12.243 1.00 89.25 92 VAL A O 1
ATOM 712 N N . PHE A 1 93 ? -1.139 1.584 12.471 1.00 87.44 93 PHE A N 1
ATOM 713 C CA . PHE A 1 93 ? -1.226 1.433 13.925 1.00 87.44 93 PHE A CA 1
ATOM 714 C C . PHE A 1 93 ? -0.963 2.749 14.670 1.00 87.44 93 PHE A C 1
ATOM 716 O O . PHE A 1 93 ? -1.682 3.070 15.615 1.00 87.44 93 PHE A O 1
ATOM 723 N N . GLY A 1 94 ? 0.013 3.537 14.223 1.00 87.25 94 GLY A N 1
ATOM 724 C CA . GLY A 1 94 ? 0.461 4.778 14.852 1.00 87.25 94 GLY A CA 1
ATOM 725 C C . GLY A 1 94 ? -0.546 5.923 14.774 1.00 87.25 94 GLY A C 1
ATOM 726 O O . GLY A 1 94 ? -0.609 6.729 15.704 1.00 87.25 94 GLY A O 1
ATOM 727 N N . ARG A 1 95 ? -1.392 5.976 13.732 1.00 85.25 95 ARG A N 1
ATOM 728 C CA . ARG A 1 95 ? -2.371 7.068 13.583 1.00 85.25 95 ARG A CA 1
ATOM 729 C C . ARG A 1 95 ? -3.322 7.195 14.771 1.00 85.25 95 ARG A C 1
ATOM 731 O O . ARG A 1 95 ? -3.660 8.300 15.156 1.00 85.25 95 ARG A O 1
ATOM 738 N N . GLU A 1 96 ? -3.718 6.082 15.387 1.00 86.38 96 GLU A N 1
ATOM 739 C CA . GLU A 1 96 ? -4.677 6.092 16.505 1.00 86.38 96 GLU A CA 1
ATOM 740 C C . GLU A 1 96 ? -4.052 6.642 17.796 1.00 86.38 96 GLU A C 1
ATOM 742 O O . GLU A 1 96 ? -4.750 7.160 18.669 1.00 86.38 96 GLU A O 1
ATOM 747 N N . TYR A 1 97 ? -2.727 6.538 17.926 1.00 85.19 97 TYR A N 1
ATOM 748 C CA . TYR A 1 97 ? -1.988 7.145 19.029 1.00 85.19 97 TYR A CA 1
ATOM 749 C C . TYR A 1 97 ? -1.799 8.648 18.805 1.00 85.19 97 TYR A C 1
ATOM 751 O O . TYR A 1 97 ? -1.933 9.421 19.752 1.00 85.19 97 TYR A O 1
ATOM 759 N N . ALA A 1 98 ? -1.549 9.065 17.559 1.00 85.75 98 ALA A N 1
ATOM 760 C CA . ALA A 1 98 ? -1.445 10.476 17.187 1.00 85.75 98 ALA A CA 1
ATOM 761 C C . ALA A 1 98 ? -2.794 11.210 17.307 1.00 85.75 98 ALA A C 1
ATOM 763 O O . ALA A 1 98 ? -2.859 12.284 17.903 1.00 85.75 98 ALA A O 1
ATOM 764 N N . ASP A 1 99 ? -3.874 10.584 16.830 1.00 84.31 99 ASP A N 1
ATOM 765 C CA . ASP A 1 99 ? -5.243 11.118 16.856 1.00 84.31 99 ASP A CA 1
ATOM 766 C C . ASP A 1 99 ? -5.898 10.990 18.258 1.00 84.31 99 ASP A C 1
ATOM 768 O O . ASP A 1 99 ? -7.015 11.455 18.469 1.00 84.31 99 ASP A O 1
ATOM 772 N N . ARG A 1 100 ? -5.199 10.395 19.246 1.00 84.44 100 ARG A N 1
ATOM 773 C CA . ARG A 1 100 ? -5.645 10.131 20.637 1.00 84.44 100 ARG A CA 1
ATOM 774 C C . ARG A 1 100 ? -6.901 9.254 20.780 1.00 84.44 100 ARG A C 1
ATOM 776 O O . ARG A 1 100 ? -7.419 9.108 21.884 1.00 84.44 100 ARG A O 1
ATOM 783 N N . THR A 1 101 ? -7.319 8.587 19.712 1.00 84.44 101 THR A N 1
ATOM 784 C CA . THR A 1 101 ? -8.495 7.704 19.634 1.00 84.44 101 THR A CA 1
ATOM 785 C C . THR A 1 101 ? -8.217 6.264 20.072 1.00 84.44 101 THR A C 1
ATOM 787 O O . THR A 1 101 ? -9.135 5.451 20.175 1.00 84.44 101 THR A O 1
ATOM 790 N N . ALA A 1 102 ? -6.963 5.920 20.389 1.00 83.06 102 ALA A N 1
ATOM 791 C CA . ALA A 1 102 ? -6.591 4.576 20.837 1.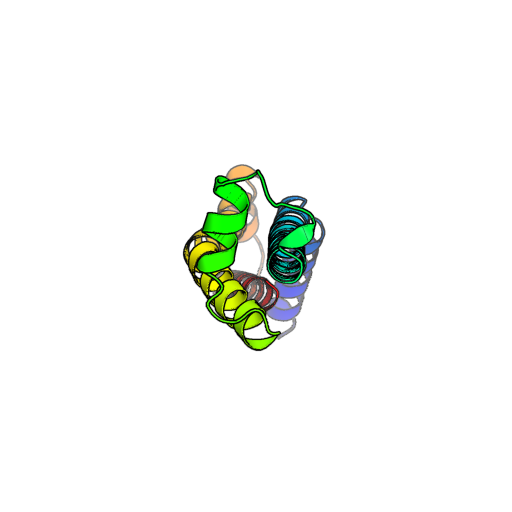00 83.06 102 ALA A CA 1
ATOM 792 C C . ALA A 1 102 ? -7.384 4.093 22.071 1.00 83.06 102 ALA A C 1
ATOM 794 O O . ALA A 1 102 ? -7.664 2.901 22.193 1.00 83.06 102 ALA A O 1
ATOM 795 N N . LYS A 1 103 ? -7.765 5.004 22.979 1.00 82.75 103 LYS A N 1
ATOM 796 C CA . LYS A 1 103 ? -8.592 4.676 24.155 1.00 82.75 103 LYS A CA 1
ATOM 797 C C . LYS A 1 103 ? -10.060 4.462 23.784 1.00 82.75 103 LYS A C 1
ATOM 799 O O . LYS A 1 103 ? -10.680 3.546 24.314 1.00 82.75 103 LYS A O 1
ATOM 804 N N . ASP A 1 104 ? -10.580 5.234 22.834 1.00 83.06 104 ASP A N 1
ATOM 805 C CA . ASP A 1 104 ? -11.964 5.116 22.358 1.00 83.06 104 ASP A CA 1
ATOM 806 C C . ASP A 1 104 ? -12.193 3.779 21.641 1.00 83.06 104 ASP A C 1
ATOM 808 O O . ASP A 1 104 ? -13.239 3.149 21.787 1.00 83.06 104 ASP A O 1
ATOM 812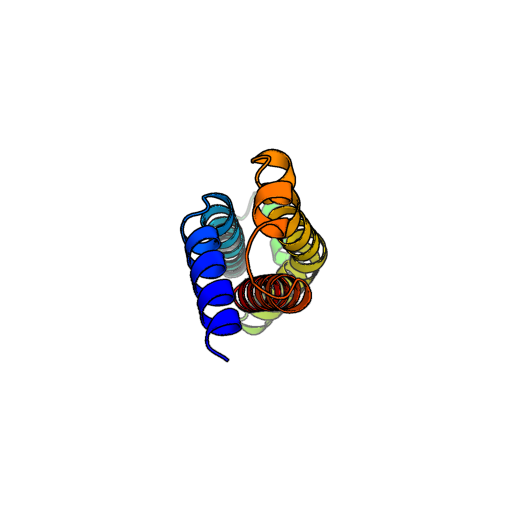 N N . LEU A 1 105 ? -11.162 3.278 20.953 1.00 81.12 105 LEU A N 1
ATOM 813 C CA . LEU A 1 105 ? -11.130 1.935 20.370 1.00 81.12 105 LEU A CA 1
ATOM 814 C C . LEU A 1 105 ? -11.348 0.812 21.397 1.00 81.12 105 LEU A C 1
ATOM 816 O O . LEU A 1 105 ? -11.913 -0.225 21.054 1.00 81.12 105 LEU A O 1
ATOM 820 N N . LEU A 1 106 ? -10.927 1.012 22.650 1.00 79.06 106 LEU A N 1
ATOM 821 C CA . LEU A 1 106 ? -11.099 0.038 23.732 1.00 79.06 106 LEU A CA 1
ATOM 822 C C . LEU A 1 106 ? -12.489 0.096 24.376 1.00 79.06 106 LEU A C 1
ATOM 824 O O . LEU A 1 106 ? -12.875 -0.860 25.046 1.00 79.06 106 LEU A O 1
ATOM 828 N N . ALA A 1 107 ? -13.227 1.191 24.179 1.00 85.56 107 ALA A N 1
ATOM 829 C CA . ALA A 1 107 ? -14.582 1.368 24.694 1.00 85.56 107 ALA A CA 1
ATOM 830 C C . ALA A 1 107 ? -15.659 0.759 23.775 1.00 85.56 107 ALA A C 1
ATOM 832 O O . ALA A 1 107 ? -16.809 0.605 24.184 1.00 85.56 107 ALA A O 1
ATOM 833 N N . LEU A 1 108 ? -15.303 0.403 22.536 1.00 81.81 108 LEU A N 1
ATOM 834 C CA . LEU A 1 108 ? -16.222 -0.217 21.585 1.00 81.81 108 LEU A CA 1
ATOM 835 C C . LEU A 1 108 ? -16.624 -1.639 22.027 1.00 81.81 108 LEU A C 1
ATOM 837 O O . LEU A 1 108 ? -15.765 -2.419 22.444 1.00 81.81 108 LEU A O 1
ATOM 841 N N . PRO A 1 109 ? -17.900 -2.038 21.850 1.00 82.06 109 PRO A N 1
ATOM 842 C CA . PRO A 1 109 ? -18.390 -3.386 22.148 1.00 82.06 109 PRO A CA 1
ATOM 843 C C . PRO A 1 109 ? -17.986 -4.392 21.050 1.00 82.06 109 PRO A C 1
ATOM 845 O O . PRO A 1 109 ? -18.801 -5.162 20.547 1.00 82.06 109 PRO A O 1
ATOM 848 N N . VAL A 1 110 ? -16.719 -4.362 20.629 1.00 81.44 110 VAL A N 1
ATOM 849 C CA . VAL A 1 110 ? -16.134 -5.238 19.607 1.00 81.44 110 VAL A CA 1
ATOM 850 C C . VAL A 1 110 ? -14.897 -5.908 20.195 1.00 81.44 110 VAL A C 1
ATOM 852 O O . VAL A 1 110 ? -14.107 -5.285 20.902 1.00 81.44 110 VAL A O 1
ATOM 855 N N . ALA A 1 111 ? -14.705 -7.197 19.909 1.00 83.69 111 ALA A N 1
ATOM 856 C CA . ALA A 1 111 ? -13.541 -7.923 20.400 1.00 83.69 111 ALA A CA 1
ATOM 857 C C . ALA A 1 111 ? -12.234 -7.293 19.881 1.00 83.69 111 ALA A C 1
ATOM 859 O O . ALA A 1 111 ? -12.076 -7.049 18.684 1.00 83.69 111 ALA A O 1
ATOM 860 N N . ARG A 1 112 ? -11.258 -7.094 20.778 1.00 83.25 112 ARG A N 1
ATOM 861 C CA . ARG A 1 112 ? -9.960 -6.467 20.457 1.00 83.25 112 ARG A CA 1
ATOM 862 C C . ARG A 1 112 ? -9.229 -7.166 19.307 1.00 83.25 112 ARG A C 1
ATOM 864 O O . ARG A 1 112 ? -8.669 -6.505 18.437 1.00 83.25 112 ARG A O 1
ATOM 871 N N . LEU A 1 113 ? -9.290 -8.499 19.266 1.00 84.50 113 LEU A N 1
ATOM 872 C CA . LEU A 1 113 ? -8.697 -9.297 18.189 1.00 84.50 113 LEU A CA 1
ATOM 873 C C . LEU A 1 113 ? -9.313 -8.984 16.822 1.00 84.50 113 LEU A C 1
ATOM 875 O O . LEU A 1 113 ? -8.595 -8.936 15.831 1.00 84.50 113 LEU A O 1
ATOM 879 N N . THR A 1 114 ? -10.618 -8.714 16.757 1.00 85.38 114 THR A N 1
ATOM 880 C CA . THR A 1 114 ? -11.310 -8.388 15.504 1.00 85.38 114 THR A CA 1
ATOM 881 C C . THR A 1 114 ? -10.776 -7.096 14.887 1.00 85.38 114 THR A C 1
ATOM 883 O O . THR A 1 114 ? -10.569 -7.044 13.678 1.00 85.38 114 THR A O 1
ATOM 886 N N . VAL A 1 115 ? -10.492 -6.081 15.709 1.00 85.12 115 VAL A N 1
ATOM 887 C CA . VAL A 1 115 ? -9.904 -4.813 15.246 1.00 85.12 115 VAL A CA 1
ATOM 888 C C . VAL A 1 115 ? -8.478 -5.025 14.741 1.00 85.12 115 VAL A C 1
ATOM 890 O O . VAL A 1 115 ? -8.127 -4.542 13.668 1.00 85.12 115 VAL A O 1
ATOM 893 N N . VAL A 1 116 ? -7.656 -5.770 15.486 1.00 89.00 116 VAL A N 1
ATOM 894 C CA . VAL A 1 116 ? -6.266 -6.048 15.087 1.00 89.00 116 VAL A CA 1
ATOM 895 C C . VAL A 1 116 ? -6.222 -6.823 13.770 1.00 89.00 116 VAL A C 1
ATOM 897 O O . VAL A 1 116 ? -5.476 -6.449 12.869 1.00 89.00 116 VAL A O 1
ATOM 900 N N . VAL A 1 117 ? -7.061 -7.852 13.619 1.00 88.38 117 VAL A N 1
ATOM 901 C CA . VAL A 1 117 ? -7.159 -8.636 12.378 1.00 88.38 117 VAL A CA 1
ATOM 902 C C . VAL A 1 117 ? -7.629 -7.766 11.212 1.00 88.38 117 VAL A C 1
ATOM 904 O O . VAL A 1 117 ? -7.051 -7.848 10.133 1.00 88.38 117 VAL A O 1
ATOM 907 N N . ALA A 1 118 ? -8.618 -6.890 11.419 1.00 88.06 118 ALA A N 1
ATOM 908 C CA . ALA A 1 118 ? -9.066 -5.960 10.382 1.00 88.06 118 ALA A CA 1
ATOM 909 C C . ALA A 1 118 ? -7.928 -5.039 9.907 1.00 88.06 118 ALA A C 1
ATOM 911 O O . ALA A 1 118 ? -7.721 -4.889 8.703 1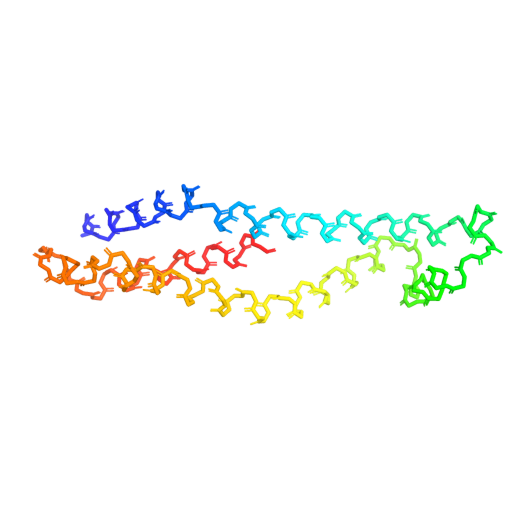.00 88.06 118 ALA A O 1
ATOM 912 N N . LYS A 1 119 ? -7.135 -4.491 10.838 1.00 90.38 119 LYS A N 1
ATOM 913 C CA . LYS A 1 119 ? -5.967 -3.662 10.507 1.00 90.38 119 LYS A CA 1
ATOM 914 C C . LYS A 1 119 ? -4.900 -4.438 9.743 1.00 90.38 119 LYS A C 1
ATOM 916 O O . LYS A 1 119 ? -4.399 -3.941 8.740 1.00 90.38 119 LYS A O 1
ATOM 921 N N . LEU A 1 120 ? -4.587 -5.660 10.174 1.00 90.94 120 LEU A N 1
ATOM 922 C CA . LEU A 1 120 ? -3.621 -6.514 9.479 1.00 90.94 120 LEU A CA 1
ATOM 923 C C . LEU A 1 120 ? -4.078 -6.862 8.059 1.00 90.94 120 LEU A C 1
ATOM 925 O O . LEU A 1 120 ? -3.270 -6.791 7.140 1.00 90.94 120 LEU A O 1
ATOM 929 N N . MET A 1 121 ? -5.364 -7.163 7.851 1.00 91.50 121 MET A N 1
ATOM 930 C CA . MET A 1 121 ? -5.899 -7.404 6.505 1.00 91.50 121 MET A CA 1
ATOM 931 C C . MET A 1 121 ? -5.758 -6.179 5.600 1.00 91.50 121 MET A C 1
ATOM 933 O O . MET A 1 121 ? -5.442 -6.324 4.425 1.00 91.50 121 MET A O 1
ATOM 937 N N . ILE A 1 122 ? -5.950 -4.973 6.135 1.00 90.88 122 ILE A N 1
ATOM 938 C CA . ILE A 1 122 ? -5.818 -3.735 5.358 1.00 90.88 122 ILE A CA 1
ATOM 939 C C . ILE A 1 122 ? -4.363 -3.427 5.031 1.00 90.88 122 ILE A C 1
ATOM 941 O O . ILE A 1 122 ? -4.079 -3.033 3.905 1.00 90.88 122 ILE A O 1
ATOM 945 N N . VAL A 1 123 ? -3.441 -3.643 5.974 1.00 91.94 123 VAL A N 1
ATOM 946 C CA . VAL A 1 123 ? -2.001 -3.534 5.699 1.00 91.94 123 VAL A CA 1
ATOM 947 C C . VAL A 1 123 ? -1.605 -4.524 4.605 1.00 91.94 123 VAL A C 1
ATOM 949 O O . VAL A 1 123 ? -0.959 -4.124 3.647 1.00 91.94 123 VAL A O 1
ATOM 952 N N . LEU A 1 124 ? -2.050 -5.782 4.691 1.00 91.69 124 LEU A N 1
ATOM 953 C CA . LEU A 1 124 ? -1.787 -6.787 3.657 1.00 91.69 124 LEU A CA 1
ATOM 954 C C . LEU A 1 124 ? -2.353 -6.378 2.294 1.00 91.69 124 LEU A C 1
ATOM 956 O O . LEU A 1 124 ? -1.633 -6.431 1.305 1.00 91.69 124 LEU A O 1
ATOM 960 N N . LEU A 1 125 ? -3.611 -5.934 2.235 1.00 91.12 125 LEU A N 1
ATOM 961 C CA . LEU A 1 125 ? -4.235 -5.471 0.992 1.00 91.12 125 LEU A CA 1
ATOM 962 C C . LEU A 1 125 ? -3.499 -4.272 0.390 1.00 91.12 125 LEU A C 1
ATOM 964 O O . LEU A 1 125 ? -3.327 -4.212 -0.822 1.00 91.12 125 LEU A O 1
ATOM 968 N N . TRP A 1 126 ? -3.041 -3.336 1.222 1.00 91.25 126 TRP A N 1
ATOM 969 C CA . TRP A 1 126 ? -2.251 -2.196 0.767 1.00 91.25 126 TRP A CA 1
ATOM 970 C C . TRP A 1 126 ? -0.892 -2.655 0.220 1.00 91.25 126 TRP A C 1
ATOM 972 O O . TRP A 1 126 ? -0.521 -2.249 -0.874 1.00 91.25 126 TRP A O 1
ATOM 982 N N . CYS A 1 127 ? -0.188 -3.555 0.910 1.00 88.88 127 CYS A N 1
ATOM 983 C CA . CYS A 1 127 ? 1.084 -4.099 0.426 1.00 88.88 127 CYS A CA 1
ATOM 984 C C . CYS A 1 127 ? 0.945 -4.933 -0.856 1.00 88.88 127 CYS A C 1
ATOM 986 O O . CYS A 1 127 ? 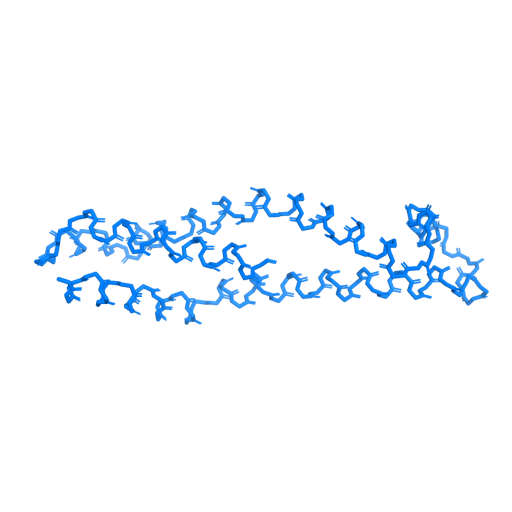1.880 -4.975 -1.634 1.00 88.88 127 CYS A O 1
ATOM 988 N N . VAL A 1 128 ? -0.187 -5.610 -1.071 1.00 88.75 128 VAL A N 1
ATOM 989 C CA . VAL A 1 128 ? -0.461 -6.344 -2.323 1.00 88.75 128 VAL A CA 1
ATOM 990 C C . VAL A 1 128 ? -0.785 -5.389 -3.476 1.00 88.75 128 VAL A C 1
ATOM 992 O O . VAL A 1 128 ? -0.569 -5.730 -4.635 1.00 88.75 128 VAL A O 1
ATOM 995 N N . LEU A 1 129 ? -1.338 -4.215 -3.168 1.00 88.56 129 LEU A N 1
ATOM 996 C CA . LEU A 1 129 ? -1.700 -3.204 -4.158 1.00 88.56 129 LEU A CA 1
ATOM 997 C C . LEU A 1 129 ? -0.503 -2.352 -4.615 1.00 88.56 129 LEU A C 1
ATOM 999 O O . LEU A 1 129 ? -0.527 -1.868 -5.745 1.00 88.56 129 LEU A O 1
ATOM 1003 N N . LEU A 1 130 ? 0.492 -2.142 -3.743 1.00 85.50 130 LEU A N 1
ATOM 1004 C CA . LEU A 1 130 ? 1.749 -1.430 -4.031 1.00 85.50 130 LEU A CA 1
ATOM 1005 C C . LEU A 1 130 ? 2.778 -2.335 -4.717 1.00 85.50 130 LEU A C 1
ATOM 1007 O O . LEU A 1 130 ? 3.407 -1.847 -5.683 1.00 85.50 130 LEU A O 1
#

Foldseek 3Di:
DVLLVVLLVVLVVVLVPDPVLVVVVVVLVVVLVVLVVLLVCLVCCVVVVPPPPSVVVSVVLVDSDPVSSVVVSVVVCVVCLVVVLVVLLCCSVVVCVVVVCPVVLVVDPHDPVSNVVSSVVVSVVSSVVD